Protein AF-A0A151IDF7-F1 (afdb_monomer_lite)

pLDDT: mean 81.06, std 14.08, range [45.88, 95.5]

Sequence (114 aa):
MGLDWIAAFDLWQCSLNSFCSKIHSQADSTHFDISCIKENFKEVFSSQLGRCTKTKVKLNLKNNSKPIFRPKRPVAYAILPLVDAELTRLEQNGIISPIKYSDWASNSCSKKKK

Foldseek 3Di:
DPVVVCVVVVVVPPDVCNVCVVPPPPCPPPVCPVVVVCVVPVVVVDPDDDDDPPDDDDDDDDPPDDAAADDEDDDDPVCVVVVVVVVVVCVVSVNDDDDPDDSHDDYDDDDDDD

InterPro domains:
  IPR043502 DNA/RNA polymerase superfamily [SSF56672] (56-113)

Radius of gyration: 30.27 Å; chains: 1; bounding box: 50×65×62 Å

Structure (mmCIF, N/CA/C/O backbone):
data_AF-A0A151IDF7-F1
#
_entry.id   AF-A0A151IDF7-F1
#
loop_
_atom_site.group_PDB
_atom_site.id
_atom_site.type_symbol
_atom_site.label_atom_id
_atom_site.label_alt_id
_atom_site.label_comp_id
_atom_site.label_asym_id
_atom_site.label_entity_id
_atom_site.label_seq_id
_atom_site.pdbx_PDB_ins_code
_atom_site.Cartn_x
_atom_site.Cartn_y
_atom_site.Cartn_z
_atom_site.occupancy
_atom_site.B_iso_or_equiv
_atom_site.auth_seq_id
_atom_site.auth_comp_id
_atom_site.auth_asym_id
_atom_site.auth_atom_id
_atom_site.pdbx_PDB_model_num
ATOM 1 N N . MET A 1 1 ? 17.758 52.433 -23.173 1.00 57.03 1 MET A N 1
ATOM 2 C CA . MET A 1 1 ? 18.833 51.728 -22.440 1.00 57.03 1 MET A CA 1
ATOM 3 C C . MET A 1 1 ? 19.108 50.363 -23.080 1.00 57.03 1 MET A C 1
ATOM 5 O O . MET A 1 1 ? 18.977 49.344 -22.427 1.00 57.03 1 MET A O 1
ATOM 9 N N . GLY A 1 2 ? 19.421 50.316 -24.377 1.00 66.69 2 GLY A N 1
ATOM 10 C CA . GLY A 1 2 ? 19.570 49.039 -25.104 1.00 66.69 2 GLY A CA 1
ATOM 11 C C . GLY A 1 2 ? 20.251 49.190 -26.463 1.00 66.69 2 GLY A C 1
ATOM 12 O O . GLY A 1 2 ? 20.941 48.285 -26.910 1.00 66.69 2 GLY A O 1
ATOM 13 N N . LEU A 1 3 ? 20.149 50.377 -27.068 1.00 70.62 3 LEU A N 1
ATOM 14 C CA . LEU A 1 3 ? 20.888 50.747 -28.278 1.00 70.62 3 LEU A CA 1
ATOM 15 C C . LEU A 1 3 ? 22.384 50.992 -28.003 1.00 70.62 3 LEU A C 1
ATOM 17 O O . LEU A 1 3 ? 23.205 50.750 -28.883 1.00 70.62 3 LEU A O 1
ATOM 21 N N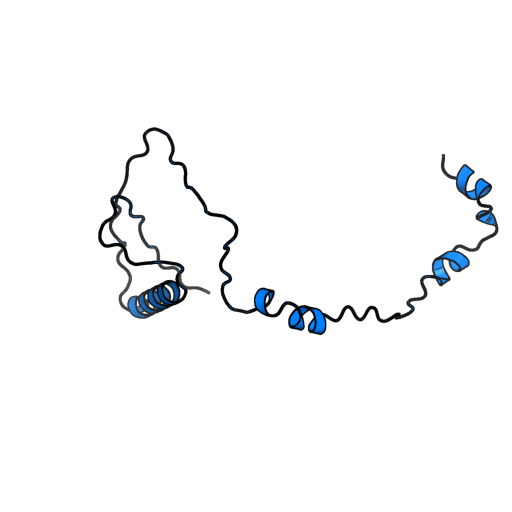 . ASP A 1 4 ? 22.743 51.380 -26.772 1.00 80.12 4 ASP A N 1
ATOM 22 C CA . ASP A 1 4 ? 24.135 51.632 -26.367 1.00 80.12 4 ASP A CA 1
ATOM 23 C C . ASP A 1 4 ? 24.998 50.367 -26.474 1.00 80.12 4 ASP A C 1
ATOM 25 O O . ASP A 1 4 ? 26.163 50.432 -26.853 1.00 80.12 4 ASP A O 1
ATOM 29 N N . TRP A 1 5 ? 24.417 49.193 -26.205 1.00 74.94 5 TRP A N 1
ATOM 30 C CA . TRP A 1 5 ? 25.118 47.913 -26.340 1.00 74.94 5 TRP A CA 1
ATOM 31 C C . TRP A 1 5 ? 25.279 47.493 -27.802 1.00 74.94 5 TRP A C 1
ATOM 33 O O . TRP A 1 5 ? 26.298 46.916 -28.162 1.00 74.94 5 TRP A O 1
ATOM 43 N N . ILE A 1 6 ? 24.319 47.825 -28.669 1.00 74.31 6 ILE A N 1
ATOM 44 C CA . ILE A 1 6 ? 24.418 47.531 -30.108 1.00 74.31 6 ILE A CA 1
ATOM 45 C C . ILE A 1 6 ? 25.570 48.332 -30.732 1.00 74.31 6 ILE A C 1
ATOM 47 O O . ILE A 1 6 ? 26.294 47.802 -31.573 1.00 74.31 6 ILE A O 1
ATOM 51 N N . ALA A 1 7 ? 25.776 49.573 -30.278 1.00 76.75 7 ALA A N 1
ATOM 52 C CA . ALA A 1 7 ? 26.922 50.391 -30.667 1.00 76.75 7 ALA A CA 1
ATOM 53 C C . ALA A 1 7 ? 28.237 49.904 -30.033 1.00 76.75 7 ALA A C 1
ATOM 55 O O . ALA A 1 7 ? 29.233 49.792 -30.733 1.00 76.75 7 ALA A O 1
ATOM 56 N N . ALA A 1 8 ? 28.246 49.558 -28.740 1.00 77.94 8 ALA A N 1
ATOM 57 C CA . ALA A 1 8 ? 29.461 49.109 -28.050 1.00 77.94 8 ALA A CA 1
ATOM 58 C C . ALA A 1 8 ? 30.065 47.815 -28.628 1.00 77.94 8 ALA A C 1
ATOM 60 O O . ALA A 1 8 ? 31.272 47.608 -28.533 1.00 77.94 8 ALA A O 1
ATOM 61 N N . PHE A 1 9 ? 29.233 46.948 -29.208 1.00 75.25 9 PHE A N 1
ATOM 62 C CA . PHE A 1 9 ? 29.655 45.687 -29.824 1.00 75.25 9 PHE A CA 1
ATOM 63 C C . PHE A 1 9 ? 29.657 45.728 -31.365 1.00 75.25 9 PHE A C 1
ATOM 65 O O . PHE A 1 9 ? 29.754 44.673 -31.989 1.00 75.25 9 PHE A O 1
ATOM 72 N N . ASP A 1 10 ? 29.514 46.912 -31.978 1.00 71.38 10 ASP A N 1
ATOM 73 C CA . ASP A 1 10 ? 29.485 47.123 -33.440 1.00 71.38 10 ASP A CA 1
ATOM 74 C C . ASP A 1 10 ? 28.514 46.194 -34.200 1.00 71.38 10 ASP A C 1
ATOM 76 O O . ASP A 1 10 ? 28.720 45.796 -35.352 1.00 71.38 10 ASP A O 1
ATOM 80 N N . LEU A 1 11 ? 27.390 45.862 -33.563 1.00 70.88 11 LEU A N 1
ATOM 81 C CA . LEU A 1 11 ? 26.440 44.874 -34.078 1.00 70.88 11 LEU A CA 1
ATOM 82 C C . LEU A 1 11 ? 25.582 45.417 -35.229 1.00 70.88 11 LEU A C 1
ATOM 84 O O . LEU A 1 11 ? 24.938 44.633 -35.920 1.00 70.88 11 LEU A O 1
ATOM 88 N N . TRP A 1 12 ? 25.597 46.732 -35.476 1.00 75.44 12 TRP A N 1
ATOM 89 C CA . TRP A 1 12 ? 24.865 47.375 -36.577 1.00 75.44 12 TRP A CA 1
ATOM 90 C C . TRP A 1 12 ? 25.321 46.916 -37.964 1.00 75.44 12 TRP A C 1
ATOM 92 O O . TRP A 1 12 ? 24.516 46.875 -38.892 1.00 75.44 12 TRP A O 1
ATOM 102 N N . GLN A 1 13 ? 26.599 46.559 -38.102 1.00 68.25 13 GLN A N 1
ATOM 103 C CA . GLN A 1 13 ? 27.183 46.102 -39.368 1.00 68.25 13 GLN A CA 1
ATOM 104 C C . GLN A 1 13 ? 27.005 44.591 -39.577 1.00 68.25 13 GLN A C 1
ATOM 106 O O . GLN A 1 13 ? 27.279 44.059 -40.652 1.00 68.25 13 GLN A O 1
ATOM 111 N N . CYS A 1 14 ? 26.547 43.878 -38.549 1.00 63.78 14 CYS A N 1
ATOM 112 C CA . CYS A 1 14 ? 26.337 42.446 -38.611 1.00 63.78 14 CYS A CA 1
ATOM 113 C C . CYS A 1 14 ? 24.871 42.157 -38.928 1.00 63.78 14 CYS A C 1
ATOM 115 O O . CYS A 1 14 ? 23.981 42.416 -38.122 1.00 63.78 14 CYS A O 1
ATOM 117 N N . SER A 1 15 ? 24.607 41.561 -40.094 1.00 65.06 15 SER A N 1
ATOM 118 C CA . SER A 1 15 ? 23.285 41.003 -40.387 1.00 65.06 15 SER A CA 1
ATOM 119 C C . SER A 1 15 ? 22.868 40.058 -39.259 1.00 65.06 15 SER A C 1
ATOM 121 O O . SER A 1 15 ? 23.655 39.192 -38.867 1.00 65.06 15 SER A O 1
ATOM 123 N N . LEU A 1 16 ? 21.624 40.169 -38.778 1.00 62.75 16 LEU A N 1
ATOM 124 C CA . LEU A 1 16 ? 21.053 39.196 -37.839 1.00 62.75 16 LEU A CA 1
ATOM 125 C C . LEU A 1 16 ? 21.212 37.770 -38.374 1.00 62.75 16 LEU A C 1
ATOM 127 O O . LEU A 1 16 ? 21.474 36.862 -37.596 1.00 62.75 16 LEU A O 1
ATOM 131 N N . ASN A 1 17 ? 21.188 37.580 -39.698 1.00 59.03 17 ASN A N 1
ATOM 132 C CA . ASN A 1 17 ? 21.447 36.281 -40.309 1.00 59.03 17 ASN A CA 1
ATOM 133 C C . ASN A 1 17 ? 22.877 35.777 -40.088 1.00 59.03 17 ASN A C 1
ATOM 135 O O . ASN A 1 17 ? 23.059 34.575 -40.085 1.00 59.03 17 ASN A O 1
ATOM 139 N N . SER A 1 18 ? 23.890 36.610 -39.856 1.00 63.81 18 SER A N 1
ATOM 140 C CA . SER A 1 18 ? 25.243 36.143 -39.494 1.00 63.81 18 SER A CA 1
ATOM 141 C C . SER A 1 18 ? 25.271 35.479 -38.107 1.00 63.81 18 SER A C 1
ATOM 143 O O . SER A 1 18 ? 25.937 34.466 -37.903 1.00 63.81 18 SER A O 1
ATOM 145 N N . PHE A 1 19 ? 24.471 35.990 -37.166 1.00 59.16 19 PHE A N 1
ATOM 146 C CA . PHE A 1 19 ? 24.318 35.395 -35.835 1.00 59.16 19 PHE A CA 1
ATOM 147 C C . PHE A 1 19 ? 23.300 34.247 -35.825 1.00 59.16 19 PHE A C 1
ATOM 149 O O . PHE A 1 19 ? 23.546 33.204 -35.223 1.00 59.16 19 PHE A O 1
ATOM 156 N N . CYS A 1 20 ? 22.183 34.401 -36.536 1.00 56.81 20 CYS A N 1
ATOM 157 C CA . CYS A 1 20 ? 21.117 33.406 -36.617 1.00 56.81 20 CYS A CA 1
ATOM 158 C C . CYS A 1 20 ? 21.422 32.254 -37.590 1.00 56.81 20 CYS A C 1
ATOM 160 O O . CYS A 1 20 ? 20.868 31.179 -37.414 1.00 56.81 20 CYS A O 1
ATOM 162 N N . SER A 1 21 ? 22.332 32.402 -38.561 1.00 57.22 21 SER A N 1
ATOM 163 C CA . SER A 1 21 ? 22.789 3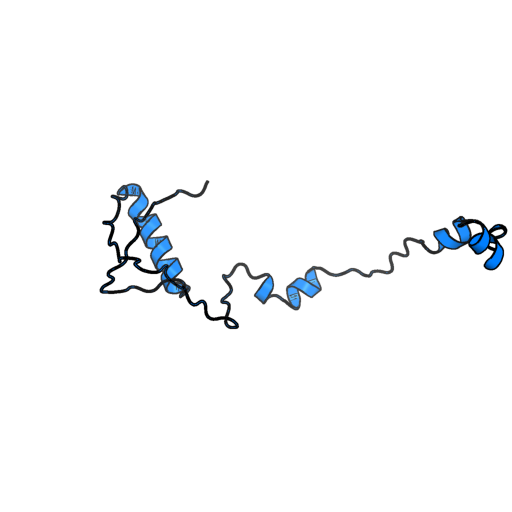1.292 -39.433 1.00 57.22 21 SER A CA 1
ATOM 164 C C . SER A 1 21 ? 23.709 30.307 -38.723 1.00 57.22 21 SER A C 1
ATOM 166 O O . SER A 1 21 ? 23.901 29.200 -39.223 1.00 57.22 21 SER A O 1
ATOM 168 N N . LYS A 1 22 ? 24.234 30.670 -37.546 1.00 53.97 22 LYS A N 1
ATOM 169 C CA . LYS A 1 22 ? 24.823 29.710 -36.603 1.00 53.97 22 LYS A CA 1
ATOM 170 C C . LYS A 1 22 ? 23.771 28.926 -35.822 1.00 53.97 22 LYS A C 1
ATOM 172 O O . LYS A 1 22 ? 24.115 27.925 -35.212 1.00 53.97 22 LYS A O 1
ATOM 177 N N . ILE A 1 23 ? 22.495 29.299 -35.932 1.00 58.47 23 ILE A N 1
ATOM 178 C CA . ILE A 1 23 ? 21.383 28.357 -35.793 1.00 58.47 23 ILE A CA 1
ATOM 179 C C . ILE A 1 23 ? 21.151 27.735 -37.172 1.00 58.47 23 ILE A C 1
ATOM 181 O O . ILE A 1 23 ? 20.045 27.695 -37.704 1.00 58.47 23 ILE A O 1
ATOM 185 N N . HIS A 1 24 ? 22.216 27.213 -37.781 1.00 51.28 24 HIS A N 1
ATOM 186 C CA . HIS A 1 24 ? 21.991 26.004 -38.535 1.00 51.28 24 HIS A CA 1
ATOM 187 C C . HIS A 1 24 ? 21.372 25.058 -37.515 1.00 51.28 24 HIS A C 1
ATOM 189 O O . HIS A 1 24 ? 21.943 24.809 -36.452 1.00 51.28 24 HIS A O 1
ATOM 195 N N . SER A 1 25 ? 20.213 24.509 -37.849 1.00 55.44 25 SER A N 1
ATOM 196 C CA . SER A 1 25 ? 19.923 23.132 -37.497 1.00 55.44 25 SER A CA 1
ATOM 197 C C . SER A 1 25 ? 21.025 22.276 -38.125 1.00 55.44 25 SER A C 1
ATOM 199 O O . SER A 1 25 ? 20.802 21.513 -39.063 1.00 55.44 25 SER A O 1
ATOM 201 N N . GLN A 1 26 ? 22.253 22.426 -37.633 1.00 46.56 26 GLN A N 1
ATOM 202 C CA . GLN A 1 26 ? 23.133 21.312 -37.521 1.00 46.56 26 GLN A CA 1
ATOM 203 C C . GLN A 1 26 ? 22.281 20.401 -36.657 1.00 46.56 26 GLN A C 1
ATOM 205 O O . GLN A 1 26 ? 22.094 20.614 -35.459 1.00 46.56 26 GLN A O 1
ATOM 210 N N . ALA A 1 27 ? 21.669 19.419 -37.303 1.00 47.09 27 ALA A N 1
ATOM 211 C CA . ALA A 1 27 ? 21.438 18.153 -36.662 1.00 47.09 27 ALA A CA 1
ATOM 212 C C . ALA A 1 27 ? 22.825 17.598 -36.282 1.00 47.09 27 ALA A C 1
ATOM 214 O O . ALA A 1 27 ? 23.237 16.547 -36.754 1.00 47.09 27 ALA A O 1
ATOM 215 N N . ASP A 1 28 ? 23.572 18.333 -35.451 1.00 45.88 28 ASP A N 1
ATOM 216 C CA . ASP A 1 28 ? 24.451 17.749 -34.479 1.00 45.88 28 ASP A CA 1
ATOM 217 C C . ASP A 1 28 ? 23.496 16.902 -33.682 1.00 45.88 28 ASP A C 1
ATOM 219 O O . ASP A 1 28 ? 22.652 17.388 -32.922 1.00 45.88 28 ASP A O 1
ATOM 223 N N . SER A 1 29 ? 23.548 15.618 -33.997 1.00 48.50 29 SER A N 1
ATOM 224 C CA . SER A 1 29 ? 22.870 14.579 -33.280 1.00 48.50 29 SER A CA 1
ATOM 225 C C . SER A 1 29 ? 23.388 14.599 -31.842 1.00 48.50 29 SER A C 1
ATOM 227 O O . SER A 1 29 ? 24.080 13.691 -31.397 1.00 48.50 29 SER A O 1
ATOM 229 N N . THR A 1 30 ? 22.922 15.544 -31.034 1.00 50.72 30 THR A N 1
ATOM 230 C CA . THR A 1 30 ? 22.401 15.142 -29.739 1.00 50.72 30 THR A CA 1
ATOM 231 C C . THR A 1 30 ? 21.108 14.393 -30.049 1.00 50.72 30 THR A C 1
ATOM 233 O O . THR A 1 30 ? 19.996 14.832 -29.780 1.00 50.72 30 THR A O 1
ATOM 236 N N . HIS A 1 31 ? 21.264 13.225 -30.686 1.00 54.34 31 HIS A N 1
ATOM 237 C CA . HIS A 1 31 ? 20.324 12.137 -30.559 1.00 54.34 31 HIS A CA 1
ATOM 238 C C . HIS A 1 31 ? 20.375 11.843 -29.066 1.00 54.34 31 HIS A C 1
ATOM 240 O O . HIS A 1 31 ? 21.221 11.088 -28.591 1.00 54.34 31 HIS A O 1
ATOM 246 N N . PHE A 1 32 ? 19.594 12.603 -28.298 1.00 60.53 32 PHE A N 1
ATOM 247 C CA . PHE A 1 32 ? 19.412 12.379 -26.885 1.00 60.53 32 PHE A CA 1
ATOM 248 C C . PHE A 1 32 ? 18.603 11.103 -26.839 1.00 60.53 32 PHE A C 1
ATOM 250 O O . PHE A 1 32 ? 17.374 11.106 -26.917 1.00 60.53 32 PHE A O 1
ATOM 257 N N . ASP A 1 33 ? 19.341 10.006 -26.932 1.00 71.44 33 ASP A N 1
ATOM 258 C CA . ASP A 1 33 ? 18.777 8.728 -27.256 1.00 71.44 33 ASP A CA 1
ATOM 259 C C . ASP A 1 33 ? 18.006 8.267 -26.032 1.00 71.44 33 ASP A C 1
ATOM 261 O O . ASP A 1 33 ? 18.562 7.814 -25.027 1.00 71.44 33 ASP A O 1
ATOM 265 N N . ILE A 1 34 ? 16.692 8.448 -26.097 1.00 79.38 34 ILE A N 1
ATOM 266 C CA . ILE A 1 34 ? 15.783 8.031 -25.038 1.00 79.38 34 ILE A CA 1
ATOM 267 C C . ILE A 1 34 ? 15.959 6.525 -24.797 1.00 79.38 34 ILE A C 1
ATOM 269 O O . ILE A 1 34 ? 15.758 6.069 -23.671 1.00 79.38 34 ILE A O 1
ATOM 273 N N . SER A 1 35 ? 16.366 5.755 -25.816 1.00 81.44 35 SER A N 1
ATOM 274 C CA . SER A 1 35 ? 16.679 4.337 -25.649 1.00 81.44 35 SER A CA 1
ATOM 275 C C . SER A 1 35 ? 17.899 4.131 -24.746 1.00 81.44 35 SER A C 1
ATOM 277 O O . SER A 1 35 ? 17.789 3.396 -23.768 1.00 81.44 35 SER A O 1
ATOM 279 N N . CYS A 1 36 ? 18.984 4.884 -24.949 1.00 84.06 36 CYS A N 1
ATOM 280 C CA . CYS A 1 36 ? 20.169 4.859 -24.089 1.00 84.06 36 CYS A CA 1
ATOM 281 C C . CYS A 1 36 ? 19.817 5.191 -22.629 1.00 84.06 36 CYS A C 1
ATOM 283 O O . CYS A 1 36 ? 20.242 4.502 -21.707 1.00 84.06 36 CYS A O 1
ATOM 285 N N . ILE A 1 37 ? 18.972 6.190 -22.376 1.00 86.75 37 ILE A N 1
ATOM 286 C CA . ILE A 1 37 ? 18.572 6.555 -21.003 1.00 86.75 37 ILE A CA 1
ATOM 287 C C . ILE A 1 37 ? 17.679 5.486 -20.373 1.00 86.75 37 ILE A C 1
ATOM 289 O O . ILE A 1 37 ? 17.856 5.144 -19.203 1.00 86.75 37 ILE A O 1
ATOM 293 N N . LYS A 1 38 ? 16.748 4.919 -21.143 1.00 84.44 38 LYS A N 1
ATOM 294 C CA . LYS A 1 38 ? 15.942 3.778 -20.693 1.00 84.44 38 LYS A CA 1
ATOM 295 C C . LYS A 1 38 ? 16.813 2.568 -20.379 1.00 84.44 38 LYS A C 1
ATOM 297 O O . LYS A 1 38 ? 16.501 1.843 -19.442 1.00 84.44 38 LYS A O 1
ATOM 302 N N . GLU A 1 39 ? 17.900 2.365 -21.118 1.00 87.62 39 GLU A N 1
ATOM 303 C CA . GLU A 1 39 ? 18.856 1.289 -20.870 1.00 87.62 39 GLU A CA 1
ATOM 304 C C . GLU A 1 39 ? 19.747 1.537 -19.651 1.00 87.62 39 GLU A C 1
ATOM 306 O O . GLU A 1 39 ? 19.985 0.609 -18.878 1.00 87.62 39 GLU A O 1
ATOM 311 N N . ASN A 1 40 ? 20.195 2.774 -19.446 1.00 89.88 40 ASN A N 1
ATOM 312 C CA . ASN A 1 40 ? 21.014 3.149 -18.292 1.00 89.88 40 ASN A CA 1
ATOM 313 C C . ASN A 1 40 ? 20.201 3.180 -16.987 1.00 89.88 40 ASN A C 1
ATOM 315 O O . ASN A 1 40 ? 20.731 2.870 -15.924 1.00 89.88 40 ASN A O 1
ATOM 319 N N . PHE A 1 41 ? 18.905 3.500 -17.057 1.00 87.50 41 PHE A N 1
ATOM 320 C CA . PHE A 1 41 ? 18.017 3.615 -15.895 1.00 87.50 41 PHE A CA 1
ATOM 321 C C . PHE A 1 41 ? 16.809 2.674 -15.978 1.00 87.50 41 PHE A C 1
ATOM 323 O O . PHE A 1 41 ? 15.689 3.056 -15.630 1.00 87.50 41 PHE A O 1
ATOM 330 N N . LYS A 1 42 ? 17.028 1.423 -16.409 1.00 88.06 42 LYS A N 1
ATOM 331 C CA . LYS A 1 42 ? 15.964 0.408 -16.571 1.00 88.06 42 LYS A CA 1
ATOM 332 C C . LYS A 1 42 ? 15.065 0.272 -15.346 1.00 88.06 42 LYS A C 1
ATOM 334 O O . LYS A 1 42 ? 13.861 0.108 -15.492 1.00 88.06 42 LYS A O 1
ATOM 339 N N . GLU A 1 43 ? 15.638 0.366 -14.148 1.00 85.81 43 GLU A N 1
ATOM 340 C CA . GLU A 1 43 ? 14.899 0.250 -12.888 1.00 85.81 43 GLU A CA 1
ATOM 341 C C . GLU A 1 43 ? 13.870 1.379 -12.708 1.00 85.81 43 GLU A C 1
ATOM 343 O O . GLU A 1 43 ? 12.726 1.117 -12.337 1.00 85.81 43 GLU A O 1
ATOM 348 N N . VAL A 1 44 ? 14.237 2.619 -13.052 1.00 85.81 44 VAL A N 1
ATOM 349 C CA . VAL A 1 44 ? 13.363 3.802 -12.940 1.00 85.81 44 VAL A CA 1
ATOM 350 C C . VAL A 1 44 ? 12.201 3.733 -13.931 1.00 85.81 44 VAL A C 1
ATOM 352 O O . VAL A 1 44 ? 11.095 4.164 -13.618 1.00 85.81 44 VAL A O 1
ATOM 355 N N . PHE A 1 45 ? 12.446 3.176 -15.119 1.00 86.94 45 PHE A N 1
ATOM 356 C CA . PHE A 1 45 ? 11.437 3.008 -16.168 1.00 86.94 45 PHE A CA 1
ATOM 357 C C . PHE A 1 45 ? 10.742 1.642 -16.137 1.00 86.94 45 PHE A C 1
ATOM 359 O O . PHE A 1 45 ? 9.970 1.327 -17.047 1.00 86.94 45 PHE A O 1
ATOM 366 N N . SER A 1 46 ? 11.010 0.820 -15.122 1.00 87.25 46 SER A N 1
ATOM 367 C CA . SER A 1 46 ? 10.350 -0.472 -14.983 1.00 87.25 46 SER A CA 1
ATOM 368 C C . SER A 1 46 ? 8.853 -0.279 -14.714 1.00 87.25 46 SER A C 1
ATOM 370 O O . SER A 1 46 ? 8.422 0.687 -14.088 1.00 87.25 46 SER A O 1
ATOM 372 N N . SER A 1 47 ? 8.029 -1.219 -15.180 1.00 84.25 47 SER A N 1
ATOM 373 C CA . SER A 1 47 ? 6.593 -1.250 -14.861 1.00 84.25 47 SER A CA 1
ATOM 374 C C . SER A 1 47 ? 6.309 -1.726 -13.430 1.00 84.25 47 SER A C 1
ATOM 376 O O . SER A 1 47 ? 5.151 -1.806 -13.014 1.00 84.25 47 SER A O 1
ATOM 378 N N . GLN A 1 48 ? 7.360 -2.075 -12.687 1.00 84.94 48 GLN A N 1
ATOM 379 C CA . GLN A 1 48 ? 7.286 -2.574 -11.325 1.00 84.94 48 GLN A CA 1
ATOM 380 C C . GLN A 1 48 ? 7.172 -1.414 -10.334 1.00 84.94 48 GLN A C 1
ATOM 382 O O . GLN A 1 48 ? 7.617 -0.295 -10.583 1.00 84.94 48 GLN A O 1
ATOM 387 N N . LEU A 1 49 ? 6.559 -1.675 -9.178 1.00 85.12 49 LEU A N 1
ATOM 388 C CA . LEU A 1 49 ? 6.515 -0.683 -8.108 1.00 85.12 49 LEU A CA 1
ATOM 389 C C . LEU A 1 49 ? 7.885 -0.587 -7.429 1.00 85.12 49 LEU A C 1
ATOM 391 O O . LEU A 1 49 ? 8.371 -1.562 -6.861 1.00 85.12 49 LEU A O 1
ATOM 395 N N . GLY A 1 50 ? 8.470 0.610 -7.433 1.00 86.25 50 GLY A N 1
ATOM 396 C CA . GLY A 1 50 ? 9.668 0.907 -6.653 1.00 86.25 50 GLY A CA 1
ATOM 397 C C . GLY A 1 50 ? 9.375 1.033 -5.153 1.00 86.25 50 GLY A C 1
ATOM 398 O O . GLY A 1 50 ? 8.270 1.393 -4.738 1.00 86.25 50 GLY A O 1
ATOM 399 N N . ARG A 1 51 ? 10.394 0.791 -4.319 1.00 86.12 51 ARG A N 1
ATOM 400 C CA . ARG A 1 51 ? 10.327 0.968 -2.859 1.00 86.12 51 ARG A CA 1
ATOM 401 C C . ARG A 1 51 ? 11.277 2.074 -2.412 1.00 86.12 51 ARG A C 1
ATOM 403 O O . ARG A 1 51 ? 12.488 1.959 -2.560 1.00 86.12 51 ARG A O 1
ATOM 410 N N . CYS A 1 52 ? 10.740 3.130 -1.800 1.00 87.19 52 CYS A N 1
ATOM 411 C CA . CYS A 1 52 ? 11.574 4.172 -1.203 1.00 87.19 52 CYS A CA 1
ATOM 412 C C . CYS A 1 52 ? 12.274 3.637 0.058 1.00 87.19 52 CYS A C 1
ATOM 414 O O . CYS A 1 52 ? 11.621 3.284 1.039 1.00 87.19 52 CYS A O 1
ATOM 416 N N . THR A 1 53 ? 13.606 3.591 0.037 1.00 88.44 53 THR A N 1
ATOM 417 C CA . THR A 1 53 ? 14.441 3.144 1.167 1.00 88.44 53 THR A CA 1
ATOM 418 C C . THR A 1 53 ? 15.043 4.299 1.967 1.00 88.44 53 THR A C 1
ATOM 420 O O . THR A 1 53 ? 15.486 4.101 3.096 1.00 88.44 53 THR A O 1
ATOM 423 N N . LYS A 1 54 ? 15.040 5.516 1.407 1.00 91.75 54 LYS A N 1
ATOM 424 C CA . LYS A 1 54 ? 15.754 6.679 1.960 1.00 91.75 54 LYS A CA 1
ATOM 425 C C . LYS A 1 54 ? 15.044 7.337 3.142 1.00 91.75 54 LYS A C 1
ATOM 427 O O . LYS A 1 54 ? 15.700 7.930 3.992 1.00 91.75 54 LYS A O 1
ATOM 432 N N . THR A 1 55 ? 13.717 7.249 3.215 1.00 91.94 55 THR A N 1
ATOM 433 C CA . THR A 1 55 ? 12.929 7.991 4.209 1.00 91.94 55 THR A CA 1
ATOM 434 C C . THR A 1 55 ? 11.930 7.081 4.903 1.00 91.94 55 THR A C 1
ATOM 436 O O . THR A 1 55 ? 11.176 6.355 4.260 1.00 91.94 55 THR A O 1
ATOM 439 N N . LYS A 1 56 ? 11.894 7.158 6.236 1.00 91.94 56 LYS A N 1
ATOM 440 C CA . LYS A 1 56 ? 10.853 6.532 7.056 1.00 91.94 56 LYS A CA 1
ATOM 441 C C . LYS A 1 56 ? 9.808 7.582 7.410 1.00 91.94 56 LYS A C 1
ATOM 443 O O . LYS A 1 56 ? 10.145 8.630 7.955 1.00 91.94 56 LYS A O 1
ATOM 448 N N . VAL A 1 57 ? 8.547 7.293 7.114 1.00 92.50 57 VAL A N 1
ATOM 449 C CA . VAL A 1 57 ? 7.430 8.178 7.457 1.00 92.50 57 VAL A CA 1
ATOM 450 C C . VAL A 1 57 ? 7.034 7.940 8.913 1.00 92.50 57 VAL A C 1
ATOM 452 O O . VAL A 1 57 ? 6.816 6.801 9.321 1.00 92.50 57 VAL A O 1
ATOM 455 N N . LYS A 1 58 ? 6.926 9.019 9.693 1.00 92.31 58 LYS A N 1
ATOM 456 C CA . LYS A 1 58 ? 6.291 9.015 11.017 1.00 92.31 58 LYS A CA 1
ATOM 457 C C . LYS A 1 58 ? 4.983 9.791 10.920 1.00 92.31 58 LYS A C 1
ATOM 459 O O . LYS A 1 58 ? 4.985 10.944 10.496 1.00 92.31 58 LYS A O 1
ATOM 464 N N . LEU A 1 59 ? 3.876 9.160 11.298 1.00 91.19 59 LEU A N 1
ATOM 465 C CA . LEU A 1 59 ? 2.564 9.800 11.334 1.00 91.19 59 LEU A CA 1
ATOM 466 C C . LEU A 1 59 ? 2.337 10.379 12.733 1.00 91.19 59 LEU A C 1
ATOM 468 O O . LEU A 1 59 ? 2.237 9.627 13.699 1.00 91.19 59 LEU A O 1
ATOM 472 N N . ASN A 1 60 ? 2.266 11.706 12.843 1.00 93.50 60 ASN A N 1
ATOM 473 C CA . ASN A 1 60 ? 1.936 12.376 14.099 1.00 93.50 60 ASN A CA 1
ATOM 474 C C . ASN A 1 60 ? 0.419 12.561 14.195 1.00 93.50 60 ASN A C 1
ATOM 476 O O . ASN A 1 60 ? -0.197 13.171 13.319 1.00 93.50 60 ASN A O 1
ATOM 480 N N . LEU A 1 61 ? -0.181 12.028 15.258 1.00 92.75 61 LEU A N 1
ATOM 481 C CA . LEU A 1 61 ? -1.602 12.207 15.539 1.00 92.75 61 LEU A CA 1
ATOM 482 C C . LEU A 1 61 ? -1.844 13.560 16.212 1.00 92.75 61 LEU A C 1
ATOM 484 O O . LEU A 1 61 ? -0.987 14.080 16.924 1.00 92.75 61 LEU A O 1
ATOM 488 N N . LYS A 1 62 ? -3.036 14.125 16.009 1.00 93.12 62 LYS A N 1
ATOM 489 C CA . LYS A 1 62 ? -3.458 15.329 16.733 1.00 93.12 62 LYS A CA 1
ATOM 490 C C . LYS A 1 62 ? -3.645 15.005 18.215 1.00 93.12 62 LYS A C 1
ATOM 492 O O . LYS A 1 62 ? -4.067 13.895 18.555 1.00 93.12 62 LYS A O 1
ATOM 497 N N . ASN A 1 63 ? -3.416 15.991 19.080 1.00 91.12 63 ASN A N 1
ATOM 498 C CA . ASN A 1 63 ? -3.684 15.860 20.511 1.00 91.12 63 ASN A CA 1
ATOM 499 C C . ASN A 1 63 ? -5.142 15.415 20.735 1.00 91.12 63 ASN A C 1
ATOM 501 O O . ASN A 1 63 ? -6.053 15.939 20.093 1.00 91.12 63 ASN A O 1
ATOM 505 N N . ASN A 1 64 ? -5.351 14.443 21.630 1.00 91.06 64 ASN A N 1
ATOM 506 C CA . ASN A 1 64 ? -6.651 13.826 21.947 1.00 91.06 64 ASN A CA 1
ATOM 507 C C . ASN A 1 64 ? -7.295 12.970 20.834 1.00 91.06 64 ASN A C 1
ATOM 509 O O . ASN A 1 64 ? -8.497 12.698 20.886 1.00 91.06 64 ASN A O 1
ATOM 513 N N . SER A 1 65 ? -6.528 12.515 19.837 1.00 91.06 65 SER A N 1
ATOM 514 C CA . SER A 1 65 ? -7.033 11.554 18.843 1.00 91.06 65 SER A CA 1
ATOM 515 C C . SER A 1 65 ? -7.360 10.212 19.501 1.00 91.06 65 SER A C 1
ATOM 517 O O . SER A 1 65 ? -6.511 9.624 20.166 1.00 91.06 65 SER A O 1
ATOM 519 N N . LYS A 1 66 ? -8.581 9.712 19.286 1.00 92.69 66 LYS A N 1
ATOM 520 C CA . LYS A 1 66 ? -9.025 8.407 19.791 1.00 92.69 66 LYS A CA 1
ATOM 521 C C . LYS A 1 66 ? -9.018 7.368 18.668 1.00 92.69 66 LYS A C 1
ATOM 523 O O . LYS A 1 66 ? -9.476 7.701 17.571 1.00 92.69 66 L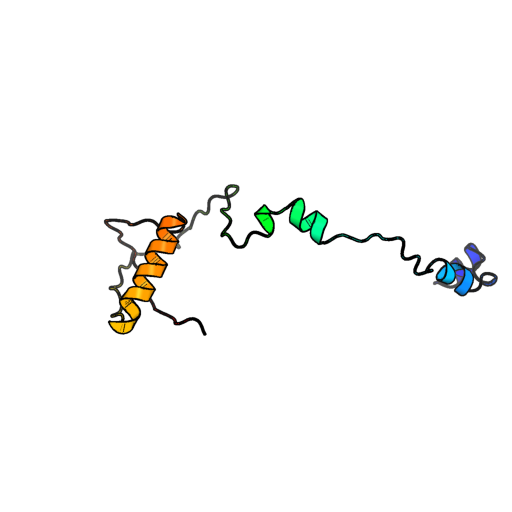YS A O 1
ATOM 528 N N . PRO A 1 67 ? -8.549 6.136 18.925 1.00 93.00 67 PRO A N 1
ATOM 529 C CA . PRO A 1 67 ? -8.676 5.045 17.972 1.00 93.00 67 PRO A CA 1
ATOM 530 C C . PRO A 1 67 ? -10.144 4.749 17.677 1.00 93.00 67 PRO A C 1
ATOM 532 O O . PRO A 1 67 ? -10.987 4.756 18.575 1.00 93.00 67 PRO A O 1
ATOM 535 N N . ILE A 1 68 ? -10.451 4.515 16.402 1.00 92.25 68 ILE A N 1
ATOM 536 C CA . ILE A 1 68 ? -11.785 4.116 15.953 1.00 92.25 68 ILE A CA 1
ATOM 537 C C . ILE A 1 68 ? -11.637 2.893 15.056 1.00 92.25 68 ILE A C 1
ATOM 539 O O . ILE A 1 68 ? -10.986 2.949 14.009 1.00 92.25 68 ILE A O 1
ATOM 543 N N . PHE A 1 69 ? -12.317 1.816 15.439 1.00 92.44 69 PHE A N 1
ATOM 544 C CA . PHE A 1 69 ? -12.450 0.613 14.635 1.00 92.44 69 PHE A CA 1
ATOM 545 C C . PHE A 1 69 ? -13.792 0.628 13.903 1.00 92.44 69 PHE A C 1
ATOM 547 O O . PHE A 1 69 ? -14.853 0.501 14.516 1.00 92.44 69 PHE A O 1
ATOM 554 N N . ARG A 1 70 ? -13.768 0.804 12.578 1.00 91.50 70 ARG A N 1
ATOM 555 C CA . ARG A 1 70 ? -14.978 0.743 11.749 1.00 91.50 70 ARG A CA 1
ATOM 556 C C . ARG A 1 70 ? -15.127 -0.649 11.127 1.00 91.50 70 ARG A C 1
ATOM 558 O O . ARG A 1 70 ? -14.174 -1.125 10.512 1.00 91.50 70 ARG A O 1
ATOM 565 N N . PRO A 1 71 ? -16.309 -1.286 11.215 1.00 87.75 71 PRO A N 1
ATOM 566 C CA . PRO A 1 71 ? -16.538 -2.584 10.587 1.00 87.75 71 PRO A CA 1
ATOM 567 C C . PRO A 1 71 ? -16.433 -2.498 9.056 1.00 87.75 71 PRO A C 1
ATOM 569 O O . PRO A 1 71 ? -16.724 -1.460 8.448 1.00 87.75 71 PRO A O 1
ATOM 572 N N . LYS A 1 72 ? -16.036 -3.611 8.423 1.00 88.12 72 LYS A N 1
ATOM 573 C CA . LYS A 1 72 ? -15.923 -3.702 6.959 1.00 88.12 72 LYS A CA 1
ATOM 574 C C . LYS A 1 72 ? -17.283 -3.506 6.287 1.00 88.12 72 LYS A C 1
ATOM 576 O O . LYS A 1 72 ? -18.309 -3.960 6.792 1.00 88.12 72 LYS A O 1
ATOM 581 N N . ARG A 1 73 ? -17.297 -2.861 5.118 1.00 89.94 73 ARG A N 1
ATOM 582 C CA . ARG A 1 73 ? -18.506 -2.789 4.285 1.00 89.94 73 ARG A CA 1
ATOM 583 C C . ARG A 1 73 ? -18.742 -4.149 3.613 1.00 89.94 73 ARG A C 1
ATOM 585 O O . ARG A 1 73 ? -17.763 -4.799 3.240 1.00 89.94 73 ARG A O 1
ATOM 592 N N . PRO A 1 74 ? -20.002 -4.579 3.428 1.00 89.38 74 PRO A N 1
ATOM 593 C CA . PRO A 1 74 ? -20.300 -5.741 2.603 1.00 89.38 74 PRO A CA 1
ATOM 594 C C . PRO A 1 74 ? -19.769 -5.531 1.184 1.00 89.38 74 PRO A C 1
ATOM 596 O O . PRO A 1 74 ? -19.999 -4.488 0.572 1.00 89.38 74 PRO A O 1
ATOM 599 N N . VAL A 1 75 ? -19.051 -6.525 0.675 1.00 88.62 75 VAL A N 1
ATOM 600 C CA . VAL A 1 75 ? -18.539 -6.561 -0.695 1.00 88.62 75 VAL A CA 1
ATOM 601 C C . VAL A 1 75 ? -19.407 -7.546 -1.469 1.00 88.62 75 VAL A C 1
ATOM 603 O O . VAL A 1 75 ? -19.694 -8.634 -0.971 1.00 88.62 75 VAL A O 1
ATOM 606 N N . ALA A 1 76 ? -19.869 -7.162 -2.660 1.00 91.75 76 ALA A N 1
ATOM 607 C CA . ALA A 1 76 ? -20.710 -8.035 -3.471 1.00 91.75 76 ALA A CA 1
ATOM 608 C C . ALA A 1 76 ? -19.959 -9.325 -3.839 1.00 91.75 76 ALA A C 1
ATOM 610 O O . ALA A 1 76 ? -18.786 -9.280 -4.208 1.00 91.75 76 ALA A O 1
ATOM 611 N N . TYR A 1 77 ? -20.646 -10.467 -3.780 1.00 91.75 77 TYR A N 1
ATOM 612 C CA . TYR A 1 77 ? -20.026 -11.782 -3.969 1.00 91.75 77 TYR A CA 1
ATOM 613 C C . TYR A 1 77 ? -19.273 -11.903 -5.304 1.00 91.75 77 TYR A C 1
ATOM 615 O O . TYR A 1 77 ? -18.143 -12.376 -5.342 1.00 91.75 77 TYR A O 1
ATOM 623 N N . ALA A 1 78 ? -19.848 -11.359 -6.380 1.00 92.25 78 ALA A N 1
ATOM 624 C CA . ALA A 1 78 ? -19.256 -11.386 -7.717 1.00 92.25 78 ALA A CA 1
ATOM 625 C C . ALA A 1 78 ? -17.889 -10.680 -7.828 1.00 92.25 78 ALA A C 1
ATOM 627 O O . ALA A 1 78 ? -17.126 -10.982 -8.741 1.00 92.25 78 ALA A O 1
ATOM 628 N N . ILE A 1 79 ? -17.571 -9.737 -6.933 1.00 90.62 79 ILE A N 1
ATOM 629 C CA . ILE A 1 79 ? -16.301 -8.991 -6.960 1.00 90.62 79 ILE A CA 1
ATOM 630 C C . ILE A 1 79 ? -15.309 -9.452 -5.890 1.00 90.62 79 ILE A C 1
ATOM 632 O O . ILE A 1 79 ? -14.183 -8.961 -5.885 1.00 90.62 79 ILE A O 1
ATOM 636 N N . LEU A 1 80 ? -15.692 -10.382 -5.005 1.00 91.19 80 LEU A N 1
ATOM 637 C CA . LEU A 1 80 ? -14.788 -10.922 -3.984 1.00 91.19 80 LEU A CA 1
ATOM 638 C C . LEU A 1 80 ? -13.498 -11.497 -4.589 1.00 91.19 80 LEU A C 1
ATOM 640 O O . LEU A 1 80 ? -12.437 -11.066 -4.145 1.00 91.19 80 LEU A O 1
ATOM 644 N N . PRO A 1 81 ? -13.535 -12.332 -5.654 1.00 94.12 81 PRO A N 1
ATOM 645 C CA . PRO A 1 81 ? -12.309 -12.908 -6.210 1.00 94.12 81 PRO A CA 1
ATOM 646 C C . PRO A 1 81 ? -11.330 -11.847 -6.721 1.00 94.12 81 PRO A C 1
ATOM 648 O O . PRO A 1 81 ? -10.119 -12.003 -6.610 1.00 94.12 81 PRO A O 1
ATOM 651 N N . LEU A 1 82 ? -11.857 -10.743 -7.260 1.00 92.69 82 LEU A N 1
ATOM 652 C CA . LEU A 1 82 ? -11.043 -9.632 -7.745 1.00 92.69 82 LEU A CA 1
ATOM 653 C C . LEU A 1 82 ? -10.399 -8.860 -6.588 1.00 92.69 82 LEU A C 1
ATOM 655 O O . LEU A 1 82 ? -9.236 -8.477 -6.675 1.00 92.69 82 LEU A O 1
ATOM 659 N N . VAL A 1 83 ? -11.154 -8.621 -5.512 1.00 92.56 83 VAL A N 1
ATOM 660 C CA . VAL A 1 83 ? -10.634 -7.944 -4.317 1.00 92.56 83 VAL A CA 1
ATOM 661 C C . VAL A 1 83 ? -9.553 -8.793 -3.656 1.00 92.56 83 VAL A C 1
ATOM 663 O O . VAL A 1 83 ? -8.490 -8.263 -3.342 1.00 92.56 83 VAL A O 1
ATOM 666 N N . ASP A 1 84 ? -9.792 -10.093 -3.497 1.00 92.94 84 ASP A N 1
ATOM 667 C CA . ASP A 1 84 ? -8.837 -11.011 -2.876 1.00 92.94 84 ASP A CA 1
ATOM 668 C C . ASP A 1 84 ? -7.555 -11.130 -3.712 1.00 92.94 84 ASP A C 1
ATOM 670 O O . ASP A 1 84 ? -6.458 -11.032 -3.164 1.00 92.94 84 ASP A O 1
ATOM 674 N N . ALA A 1 85 ? -7.669 -11.220 -5.044 1.00 94.62 85 ALA A N 1
ATOM 675 C CA . ALA A 1 85 ? -6.510 -11.231 -5.937 1.00 94.62 85 ALA A CA 1
ATOM 676 C C . ALA A 1 85 ? -5.661 -9.952 -5.821 1.00 94.62 85 ALA A C 1
ATOM 678 O O . ALA A 1 85 ? -4.431 -10.023 -5.774 1.00 94.62 85 ALA A O 1
ATOM 679 N N . GLU A 1 86 ? -6.295 -8.777 -5.734 1.00 93.31 86 GLU A N 1
ATOM 680 C CA . GLU A 1 86 ? -5.571 -7.519 -5.527 1.00 93.31 86 GLU A CA 1
ATOM 681 C C . GLU A 1 86 ? -4.916 -7.447 -4.144 1.00 93.31 86 GLU A C 1
ATOM 683 O O . GLU A 1 86 ? -3.780 -6.984 -4.039 1.00 93.31 86 GLU A O 1
ATOM 688 N N . LEU A 1 87 ? -5.580 -7.932 -3.090 1.00 93.56 87 LEU A N 1
ATOM 689 C CA . LEU A 1 87 ? -4.985 -8.006 -1.752 1.00 93.56 87 LEU A CA 1
ATOM 690 C C . LEU A 1 87 ? -3.743 -8.904 -1.751 1.00 93.56 87 LEU A C 1
ATOM 692 O O . LEU A 1 87 ? -2.683 -8.461 -1.309 1.00 93.56 87 LEU A O 1
ATOM 696 N N . THR A 1 88 ? -3.829 -10.104 -2.333 1.00 95.50 88 THR A N 1
ATOM 697 C CA . THR A 1 88 ? -2.680 -11.013 -2.473 1.00 95.50 88 THR A CA 1
ATOM 698 C C . THR A 1 88 ? -1.546 -10.373 -3.276 1.00 95.50 88 THR A C 1
ATOM 700 O O . THR A 1 88 ? -0.387 -10.453 -2.870 1.00 95.50 88 THR A O 1
ATOM 703 N N . ARG A 1 89 ? -1.850 -9.673 -4.378 1.00 94.38 89 ARG A N 1
ATOM 704 C CA . ARG A 1 89 ? -0.840 -8.946 -5.165 1.00 94.38 89 ARG A CA 1
ATOM 705 C C . ARG A 1 89 ? -0.139 -7.866 -4.3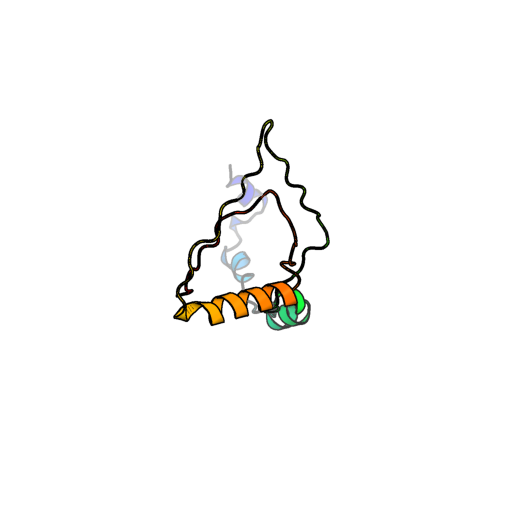33 1.00 94.38 89 ARG A C 1
ATOM 707 O O . ARG A 1 89 ? 1.065 -7.657 -4.487 1.00 94.38 89 ARG A O 1
ATOM 714 N N . LEU A 1 90 ? -0.864 -7.143 -3.477 1.00 93.06 90 LEU A N 1
ATOM 715 C CA . LEU A 1 90 ? -0.281 -6.114 -2.606 1.00 93.06 90 LEU A CA 1
ATOM 716 C C . LEU A 1 90 ? 0.593 -6.718 -1.497 1.00 93.06 90 LEU A C 1
ATOM 718 O O . LEU A 1 90 ? 1.651 -6.158 -1.200 1.00 93.06 90 LEU A O 1
ATOM 722 N N . GLU A 1 91 ? 0.179 -7.846 -0.919 1.00 94.19 91 GLU A N 1
ATOM 723 C CA . GLU A 1 91 ? 0.967 -8.591 0.072 1.00 94.19 91 GLU A CA 1
ATOM 724 C C . GLU A 1 91 ? 2.259 -9.149 -0.535 1.00 94.19 91 GLU A C 1
ATOM 726 O O . GLU A 1 91 ? 3.335 -8.956 0.028 1.00 94.19 91 GLU A O 1
ATOM 731 N N . GLN A 1 92 ? 2.187 -9.757 -1.724 1.00 92.44 92 GLN A N 1
ATOM 732 C CA . GLN A 1 92 ? 3.358 -10.271 -2.450 1.00 92.44 92 GLN A CA 1
ATOM 733 C C . GLN A 1 92 ? 4.362 -9.167 -2.801 1.00 92.44 92 GLN A C 1
ATOM 735 O O . GLN A 1 92 ? 5.569 -9.378 -2.723 1.00 92.44 92 GLN A O 1
ATOM 740 N N . ASN A 1 93 ? 3.873 -7.969 -3.133 1.00 90.19 93 ASN A N 1
ATOM 741 C CA . ASN A 1 93 ? 4.721 -6.798 -3.370 1.00 90.19 93 ASN A CA 1
ATOM 742 C C . ASN A 1 93 ? 5.260 -6.162 -2.071 1.00 90.19 93 ASN A C 1
ATOM 744 O O . ASN A 1 93 ? 5.984 -5.167 -2.130 1.00 90.19 93 ASN A O 1
ATOM 748 N N . GLY A 1 94 ? 4.898 -6.689 -0.895 1.00 89.88 94 GLY A N 1
ATOM 749 C CA . GLY A 1 94 ? 5.338 -6.185 0.407 1.00 89.88 94 GLY A CA 1
ATOM 750 C C . GLY A 1 94 ? 4.805 -4.792 0.752 1.00 89.88 94 GLY A C 1
ATOM 751 O O . GLY A 1 94 ? 5.418 -4.083 1.551 1.00 89.88 94 GLY A O 1
ATOM 752 N N . ILE A 1 95 ? 3.698 -4.377 0.125 1.00 91.94 95 ILE A N 1
ATOM 753 C CA . ILE A 1 95 ? 3.081 -3.056 0.325 1.00 91.94 95 ILE A CA 1
ATOM 754 C C . ILE A 1 95 ? 2.219 -3.061 1.586 1.00 91.94 95 ILE A C 1
ATOM 756 O O . ILE A 1 95 ? 2.217 -2.091 2.344 1.00 91.94 95 ILE A O 1
ATOM 760 N N . ILE A 1 96 ? 1.489 -4.154 1.803 1.00 94.12 96 ILE A N 1
ATOM 761 C CA . ILE A 1 96 ? 0.672 -4.382 2.994 1.00 94.12 96 ILE A CA 1
ATOM 762 C C . ILE A 1 96 ? 1.104 -5.679 3.670 1.00 94.12 96 ILE A C 1
ATOM 764 O O . ILE A 1 96 ? 1.691 -6.557 3.039 1.00 94.12 96 ILE A O 1
ATOM 768 N N . SER A 1 97 ? 0.797 -5.798 4.956 1.00 93.75 97 SER A N 1
ATOM 769 C CA . SER A 1 97 ? 0.987 -7.023 5.721 1.00 93.75 97 SER A CA 1
ATOM 770 C C . SER A 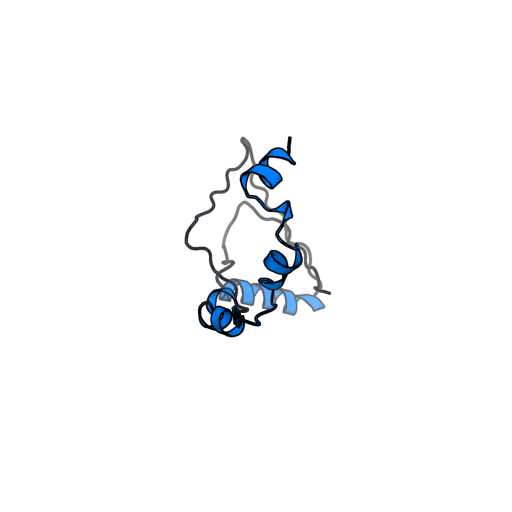1 97 ? -0.233 -7.290 6.603 1.00 93.75 97 SER A C 1
ATOM 772 O O . SER A 1 97 ? -0.870 -6.342 7.079 1.00 93.75 97 SER A O 1
ATOM 774 N N . PRO A 1 98 ? -0.574 -8.566 6.841 1.00 93.19 98 PRO A N 1
ATOM 775 C CA . PRO A 1 98 ? -1.679 -8.915 7.717 1.00 93.19 98 PRO A CA 1
ATOM 776 C C . PRO A 1 98 ? -1.335 -8.584 9.173 1.00 93.19 98 PRO A C 1
ATOM 778 O O . PRO A 1 98 ? -0.233 -8.851 9.658 1.00 93.19 98 PRO A O 1
ATOM 781 N N . ILE A 1 99 ? -2.308 -8.029 9.894 1.00 92.88 99 ILE A N 1
ATOM 782 C CA . ILE A 1 99 ? -2.209 -7.699 11.319 1.00 92.88 99 ILE A CA 1
ATOM 783 C C . ILE A 1 99 ? -3.333 -8.436 12.052 1.00 92.88 99 ILE A C 1
ATOM 785 O O . ILE A 1 99 ? -4.475 -8.430 11.599 1.00 92.88 99 ILE A O 1
ATOM 789 N N . LYS A 1 100 ? -3.018 -9.071 13.191 1.00 92.88 100 LYS A N 1
ATOM 790 C CA . LYS A 1 100 ? -4.005 -9.829 13.984 1.00 92.88 100 LYS A CA 1
ATOM 791 C C . LYS A 1 100 ? -4.988 -8.922 14.729 1.00 92.88 100 LYS A C 1
ATOM 793 O O . LYS A 1 100 ? -6.175 -9.220 14.767 1.00 92.88 100 LYS A O 1
ATOM 798 N N . TYR A 1 101 ? -4.490 -7.830 15.312 1.00 91.12 101 TYR A N 1
ATOM 799 C CA . TYR A 1 101 ? -5.266 -6.915 16.149 1.00 91.12 101 TYR A CA 1
ATOM 800 C C . TYR A 1 101 ? -4.861 -5.464 15.886 1.00 91.12 10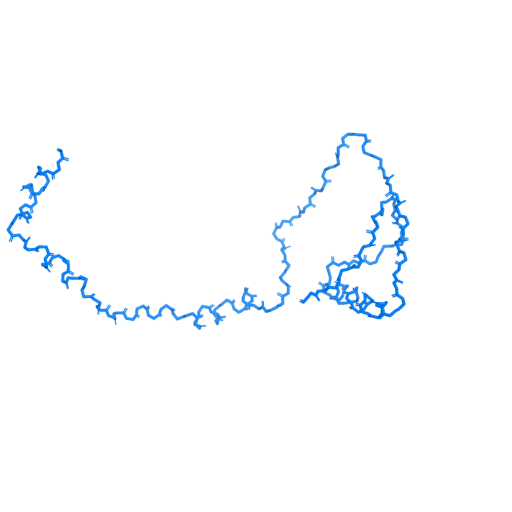1 TYR A C 1
ATOM 802 O O . TYR A 1 101 ? -3.674 -5.164 15.769 1.00 91.12 101 TYR A O 1
ATOM 810 N N . SER A 1 102 ? -5.846 -4.572 15.793 1.00 91.12 102 SER A N 1
ATOM 811 C CA . SER A 1 102 ? -5.643 -3.131 15.639 1.00 91.12 102 SER A CA 1
ATOM 812 C C . SER A 1 102 ? -6.828 -2.382 16.236 1.00 91.12 102 SER A C 1
ATOM 814 O O . SER A 1 102 ? -7.971 -2.700 15.915 1.00 91.12 102 SER A O 1
ATOM 816 N N . ASP A 1 103 ? -6.560 -1.350 17.035 1.00 91.75 103 ASP A N 1
ATOM 817 C CA . ASP A 1 103 ? -7.599 -0.443 17.549 1.00 91.75 103 ASP A CA 1
ATOM 818 C C . ASP A 1 103 ? -8.116 0.519 16.462 1.00 91.75 103 ASP A C 1
ATOM 820 O O . ASP A 1 103 ? -9.167 1.150 16.597 1.00 91.75 103 ASP A O 1
ATOM 824 N N . TRP A 1 104 ? -7.373 0.631 15.358 1.00 91.31 104 TRP A N 1
ATOM 825 C CA . TRP A 1 104 ? -7.698 1.467 14.211 1.00 91.31 104 TRP A CA 1
ATOM 826 C C . TRP A 1 104 ? -8.144 0.601 13.039 1.00 91.31 104 TRP A C 1
ATOM 828 O O . TRP A 1 104 ? -7.408 -0.282 12.592 1.00 91.31 104 TRP A O 1
ATOM 838 N N . ALA A 1 105 ? -9.314 0.901 12.483 1.00 91.44 105 ALA A N 1
ATOM 839 C CA . ALA A 1 105 ? -9.736 0.344 11.206 1.00 91.44 105 ALA A CA 1
ATOM 840 C C . ALA A 1 105 ? -10.596 1.345 10.441 1.00 91.44 105 ALA A C 1
ATOM 842 O O . ALA A 1 105 ? -11.570 1.890 10.967 1.00 91.44 105 ALA A O 1
ATOM 843 N N . SER A 1 106 ? -10.246 1.562 9.176 1.00 88.56 106 SER A N 1
ATOM 844 C CA . SER A 1 106 ? -11.102 2.272 8.230 1.00 88.56 106 SER A CA 1
ATOM 845 C C . SER A 1 106 ? -11.945 1.276 7.443 1.00 88.56 106 SER A C 1
ATOM 847 O O . SER A 1 106 ? -11.558 0.125 7.246 1.00 88.56 106 SER A O 1
ATOM 849 N N . ASN A 1 107 ? -13.093 1.730 6.947 1.00 83.50 107 ASN A N 1
ATOM 850 C CA . ASN A 1 107 ? -13.902 0.913 6.058 1.00 83.50 107 ASN A CA 1
ATOM 851 C C . ASN A 1 107 ? -13.207 0.729 4.698 1.00 83.50 107 ASN A C 1
ATOM 853 O O . ASN A 1 107 ? -12.685 1.675 4.110 1.00 83.50 107 ASN A O 1
ATOM 857 N N . SER A 1 108 ? -13.222 -0.497 4.180 1.00 75.69 108 SER A N 1
ATOM 858 C CA . SER A 1 108 ? -12.802 -0.769 2.809 1.00 75.69 108 SER A CA 1
ATOM 859 C C . SER A 1 108 ? -13.920 -0.377 1.840 1.00 75.69 108 SER A C 1
ATOM 861 O O . SER A 1 108 ? -15.098 -0.658 2.073 1.00 75.69 108 SER A O 1
ATOM 863 N N . CYS A 1 109 ? -13.553 0.297 0.751 1.00 73.75 109 CYS A N 1
ATOM 864 C CA . CYS A 1 109 ? -14.448 0.589 -0.365 1.00 73.75 109 CYS A CA 1
ATOM 865 C C . CYS A 1 109 ? -13.871 -0.065 -1.622 1.00 73.75 109 CYS A C 1
ATOM 867 O O . CYS A 1 109 ? -12.718 0.189 -1.964 1.00 73.75 109 CYS A O 1
ATOM 869 N N . SER A 1 110 ? -14.657 -0.876 -2.327 1.00 72.00 110 SER A N 1
ATOM 870 C CA . SER A 1 110 ? -14.264 -1.406 -3.631 1.00 72.00 110 SER A CA 1
ATOM 871 C C . SER A 1 110 ? -14.617 -0.404 -4.733 1.00 72.00 110 SER A C 1
ATOM 873 O O . SER A 1 110 ? -15.712 0.163 -4.777 1.00 72.00 110 SER A O 1
ATOM 875 N N . LYS A 1 111 ? -13.667 -0.161 -5.636 1.00 75.56 111 LYS A N 1
ATOM 876 C CA . LYS A 1 111 ? -13.869 0.647 -6.841 1.00 75.56 111 LYS A CA 1
ATOM 877 C C . LYS A 1 111 ? -13.374 -0.150 -8.035 1.00 75.56 111 LYS A C 1
ATOM 879 O O . LYS A 1 111 ? -12.227 -0.582 -8.059 1.00 75.56 111 LYS A O 1
ATOM 884 N N . LYS A 1 112 ? -14.244 -0.335 -9.025 1.00 74.62 112 LYS A N 1
ATOM 885 C CA . LYS A 1 112 ? -13.865 -0.943 -10.299 1.00 74.62 112 LYS A CA 1
ATOM 886 C C . LYS A 1 112 ? -13.081 0.086 -11.112 1.00 74.62 112 LYS A C 1
ATOM 888 O O . LYS A 1 112 ? -13.538 1.221 -11.263 1.00 74.62 112 LYS A O 1
ATOM 893 N N . LYS A 1 113 ? -11.907 -0.299 -11.607 1.00 71.12 113 LYS A N 1
ATOM 894 C CA . LYS A 1 113 ? -11.135 0.515 -12.552 1.00 71.12 113 LYS A CA 1
ATOM 895 C C . LYS A 1 113 ? -11.897 0.538 -13.887 1.00 71.12 113 LYS A C 1
ATOM 897 O O . LYS A 1 113 ? -12.398 -0.510 -14.298 1.00 71.12 113 LYS A O 1
ATOM 902 N N . LYS A 1 114 ? -12.079 1.728 -14.466 1.00 51.16 114 LYS A N 1
ATOM 903 C CA . LYS A 1 114 ? -12.649 1.890 -15.812 1.00 51.16 114 LYS A CA 1
ATOM 904 C C . LYS A 1 114 ? -11.618 1.507 -16.861 1.00 51.16 114 LYS A C 1
ATOM 906 O O . LYS A 1 114 ? -10.423 1.766 -16.592 1.00 51.16 114 LYS A O 1
#

Organism: NCBI:txid456900

Secondary structure (DSSP, 8-state):
--HHHHHHTTGGGS-HHHHHTT-----------HHHHHHHTTTTT-SSPP---S-----PPPTTPPP-BPPPPP--GGGHHHHHHHHHHHHHTTS----S--S-BPPP------